Protein AF-A0A7C7KQX8-F1 (afdb_monomer_lite)

Radius of gyration: 14.29 Å; chains: 1; bounding box: 30×28×40 Å

Structure (mmCIF, N/CA/C/O backbone):
data_AF-A0A7C7KQX8-F1
#
_entry.id   AF-A0A7C7KQX8-F1
#
loop_
_atom_site.group_PDB
_atom_site.id
_atom_site.type_symbol
_atom_site.label_atom_id
_atom_site.label_alt_id
_atom_site.label_comp_id
_atom_site.label_asym_id
_atom_site.label_entity_id
_atom_site.label_seq_id
_atom_site.pdbx_PDB_ins_code
_atom_site.Cartn_x
_atom_site.Cartn_y
_atom_site.Cartn_z
_atom_site.occupancy
_atom_site.B_iso_or_equiv
_atom_site.auth_seq_id
_atom_site.auth_comp_id
_atom_site.auth_asym_id
_atom_site.auth_atom_id
_atom_site.pdbx_PDB_model_num
ATOM 1 N N . MET A 1 1 ? -3.783 2.609 -27.628 1.00 43.75 1 MET A N 1
ATOM 2 C CA . MET A 1 1 ? -4.222 3.128 -26.311 1.00 43.75 1 MET A CA 1
ATOM 3 C C . MET A 1 1 ? -4.100 4.638 -26.323 1.00 43.75 1 MET A C 1
ATOM 5 O O . MET A 1 1 ? -3.074 5.130 -26.785 1.00 43.75 1 MET A O 1
ATOM 9 N N . LYS A 1 2 ? -5.140 5.367 -25.897 1.00 36.69 2 LYS A N 1
ATOM 10 C CA . LYS A 1 2 ? -5.068 6.829 -25.771 1.00 36.69 2 LYS A CA 1
ATOM 11 C C . LYS A 1 2 ? -4.200 7.189 -24.564 1.00 36.69 2 LYS A C 1
ATOM 13 O O . LYS A 1 2 ? -4.171 6.477 -23.566 1.00 36.69 2 LYS A O 1
ATOM 18 N N . ILE A 1 3 ? -3.452 8.279 -24.680 1.00 39.28 3 ILE A N 1
ATOM 19 C CA . ILE A 1 3 ? -2.629 8.821 -23.598 1.00 39.28 3 ILE A CA 1
ATOM 20 C C . ILE A 1 3 ? -3.569 9.263 -22.467 1.00 39.28 3 ILE A C 1
ATOM 22 O O . ILE A 1 3 ? -4.377 10.156 -22.694 1.00 39.28 3 ILE A O 1
ATOM 26 N N . GLY A 1 4 ? -3.455 8.661 -21.280 1.00 42.09 4 GLY A N 1
ATOM 27 C CA . GLY A 1 4 ? -4.175 9.096 -20.075 1.00 42.09 4 GLY A CA 1
ATOM 28 C C . GLY A 1 4 ? -5.328 8.206 -19.595 1.00 42.09 4 GLY A C 1
ATOM 29 O O . GLY A 1 4 ? -5.863 8.500 -18.535 1.00 42.09 4 GLY A O 1
ATOM 30 N N . GLU A 1 5 ? -5.687 7.125 -20.297 1.00 45.97 5 GLU A N 1
ATOM 31 C CA . GLU A 1 5 ? -6.666 6.148 -19.782 1.00 45.97 5 GLU A CA 1
ATOM 32 C C . GLU A 1 5 ? -6.014 5.256 -18.713 1.00 45.97 5 GLU A C 1
ATOM 34 O O . GLU A 1 5 ? -5.076 4.507 -19.008 1.00 45.97 5 GLU A O 1
ATOM 39 N N . GLY A 1 6 ? -6.504 5.331 -17.472 1.00 51.28 6 GLY A N 1
ATOM 40 C CA . GLY A 1 6 ? -6.084 4.463 -16.377 1.00 51.28 6 GLY A CA 1
ATOM 41 C C . GLY A 1 6 ? -7.061 3.298 -16.234 1.00 51.28 6 GLY A C 1
ATOM 42 O O . GLY A 1 6 ? -8.234 3.495 -15.941 1.00 51.28 6 GLY A O 1
ATOM 43 N N . LYS A 1 7 ? -6.601 2.057 -16.415 1.00 55.97 7 LYS A N 1
ATOM 44 C CA . LYS A 1 7 ? -7.416 0.880 -16.075 1.00 55.97 7 LYS A CA 1
ATOM 45 C C . LYS A 1 7 ? -7.220 0.535 -14.606 1.00 55.97 7 LYS A C 1
ATOM 47 O O . LYS A 1 7 ? -6.280 -0.177 -14.283 1.00 55.97 7 LYS A O 1
ATOM 52 N N . GLY A 1 8 ? -8.091 1.047 -13.740 1.00 52.50 8 GLY A N 1
ATOM 53 C CA . GLY A 1 8 ? -8.153 0.633 -12.343 1.00 52.50 8 GLY A CA 1
ATOM 54 C C . GLY A 1 8 ? -8.933 -0.672 -12.202 1.00 52.50 8 GLY A C 1
ATOM 55 O O . GLY A 1 8 ? -9.922 -0.893 -12.889 1.00 52.50 8 GLY A O 1
ATOM 56 N N . PHE A 1 9 ? -8.537 -1.541 -11.283 1.00 57.34 9 PHE A N 1
ATOM 57 C CA . PHE A 1 9 ? -9.327 -2.719 -10.926 1.00 57.34 9 PHE A CA 1
ATOM 58 C C . PHE A 1 9 ? -9.498 -2.727 -9.425 1.00 57.34 9 PHE A C 1
ATOM 60 O O . PHE A 1 9 ? -8.543 -3.042 -8.732 1.00 57.34 9 PHE A O 1
ATOM 67 N N . MET A 1 10 ? -10.688 -2.399 -8.928 1.00 54.44 10 MET A N 1
ATOM 6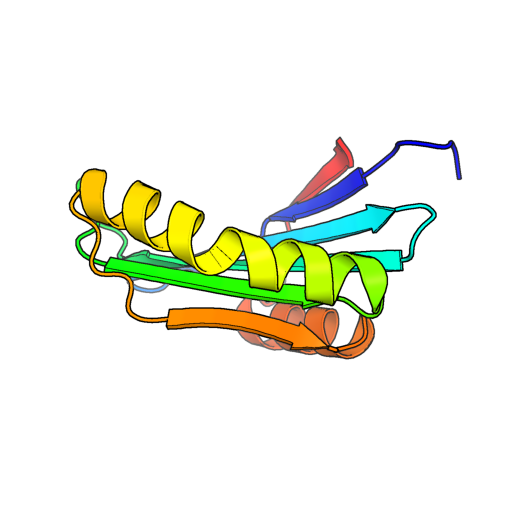8 C CA . MET A 1 10 ? -10.978 -2.524 -7.505 1.00 54.44 10 MET A CA 1
ATOM 69 C C . MET A 1 10 ? -11.529 -3.920 -7.248 1.00 54.44 10 MET A C 1
ATOM 71 O O . MET A 1 10 ? -12.624 -4.266 -7.685 1.00 54.44 10 MET A O 1
ATOM 75 N N . GLY A 1 11 ? -10.764 -4.727 -6.526 1.00 56.59 11 GLY A N 1
ATOM 76 C CA . GLY A 1 11 ? -11.282 -5.942 -5.916 1.00 56.59 11 GLY A CA 1
ATOM 77 C C . GLY A 1 11 ? -11.462 -5.737 -4.425 1.00 56.59 11 GLY A C 1
ATOM 78 O O . GLY A 1 11 ? -10.576 -5.175 -3.788 1.00 56.59 11 GLY A O 1
ATOM 79 N N . ILE A 1 12 ? -12.594 -6.198 -3.893 1.00 57.03 12 ILE A N 1
ATOM 80 C CA . ILE A 1 12 ? -12.946 -6.123 -2.473 1.00 57.03 12 ILE A CA 1
ATOM 81 C C . ILE A 1 12 ? -13.019 -7.552 -1.930 1.00 57.03 12 ILE A C 1
ATOM 83 O O . ILE A 1 12 ? -13.838 -8.346 -2.386 1.00 57.03 12 ILE A O 1
ATOM 87 N N . SER A 1 13 ? -12.193 -7.890 -0.938 1.00 58.09 13 SER A N 1
ATOM 88 C CA . SER A 1 13 ? -12.279 -9.191 -0.257 1.00 58.09 13 SER A CA 1
ATOM 89 C C . SER A 1 13 ? -13.391 -9.203 0.809 1.00 58.09 13 SER A C 1
ATOM 91 O O . SER A 1 13 ? -13.638 -8.209 1.499 1.00 58.09 13 SER A O 1
ATOM 93 N N . LEU A 1 14 ? -14.088 -10.334 0.971 1.00 54.44 14 LEU A N 1
ATOM 94 C CA . LEU A 1 14 ? -15.274 -10.480 1.837 1.00 54.44 14 LEU A CA 1
ATOM 95 C C . LEU A 1 14 ? -14.969 -10.781 3.323 1.00 54.44 14 LEU A C 1
ATOM 97 O O . LEU A 1 14 ? -15.902 -10.873 4.112 1.00 54.44 14 LEU A O 1
ATOM 101 N N . ARG A 1 15 ? -13.698 -10.842 3.742 1.00 64.94 15 ARG A N 1
ATOM 102 C CA . ARG A 1 15 ? -13.277 -11.111 5.142 1.00 64.94 15 ARG A CA 1
ATOM 103 C C . ARG A 1 15 ? -13.453 -9.895 6.076 1.00 64.94 15 ARG A C 1
ATOM 105 O O . ARG A 1 15 ? -14.077 -8.919 5.685 1.00 64.94 15 ARG A O 1
ATOM 112 N N . GLU A 1 16 ? -12.889 -9.918 7.287 1.00 76.94 16 GLU A N 1
ATOM 113 C CA . GLU A 1 16 ? -12.933 -8.810 8.274 1.00 76.94 16 GLU A CA 1
ATOM 114 C C . GLU A 1 16 ? -12.127 -7.553 7.881 1.00 76.94 16 GLU A C 1
ATOM 116 O O . GLU A 1 16 ? -12.101 -6.564 8.613 1.00 76.94 16 GLU A O 1
ATOM 121 N N . VAL A 1 17 ? -11.482 -7.559 6.712 1.00 81.25 17 VAL A N 1
ATOM 122 C CA . VAL A 1 17 ? -10.713 -6.433 6.166 1.00 81.25 17 VAL A CA 1
ATOM 123 C C . VAL A 1 17 ? -11.226 -6.048 4.778 1.00 81.25 17 VAL A C 1
ATOM 125 O O . VAL A 1 17 ? -11.540 -6.906 3.952 1.00 81.25 17 VAL A O 1
ATOM 128 N N . PHE A 1 18 ? -11.328 -4.748 4.518 1.00 81.75 18 PHE A N 1
ATOM 129 C CA . PHE A 1 18 ? -11.369 -4.193 3.177 1.00 81.75 18 PHE A CA 1
ATOM 130 C C . PHE A 1 18 ? -9.976 -4.279 2.573 1.00 81.75 18 PHE A C 1
ATOM 132 O O . PHE A 1 18 ? -9.003 -3.802 3.149 1.00 81.75 18 PHE A O 1
ATOM 139 N N . ARG A 1 19 ? -9.905 -4.867 1.385 1.00 82.69 19 ARG A N 1
ATOM 140 C CA . ARG A 1 19 ? -8.733 -4.793 0.520 1.00 82.69 19 ARG A CA 1
ATOM 141 C C . ARG A 1 19 ? -9.138 -4.037 -0.721 1.00 82.69 19 ARG A C 1
ATOM 143 O O . ARG A 1 19 ? -10.246 -4.240 -1.205 1.00 82.69 19 ARG A O 1
ATOM 150 N N . VAL A 1 20 ? -8.265 -3.164 -1.188 1.00 81.31 20 VAL A N 1
ATOM 151 C CA . VAL A 1 20 ? -8.415 -2.429 -2.435 1.00 81.31 20 VAL A CA 1
ATOM 152 C C . VAL A 1 20 ? -7.128 -2.616 -3.207 1.00 81.31 20 VAL A C 1
ATOM 154 O O . VAL A 1 20 ? -6.036 -2.343 -2.712 1.00 81.31 20 VAL A O 1
ATOM 157 N N . TYR A 1 21 ? -7.283 -3.086 -4.430 1.00 82.38 21 TYR A N 1
ATOM 158 C CA . TYR A 1 21 ? -6.215 -3.162 -5.407 1.00 82.38 21 TYR A CA 1
ATOM 159 C C . TYR A 1 21 ? -6.474 -2.059 -6.428 1.00 82.38 21 TYR A C 1
ATOM 161 O O . TYR A 1 21 ? -7.623 -1.709 -6.683 1.00 82.38 21 TYR A O 1
ATOM 169 N N . ILE A 1 22 ? -5.422 -1.443 -6.950 1.00 82.06 22 ILE A N 1
ATOM 170 C CA . ILE A 1 22 ? -5.513 -0.444 -8.013 1.00 82.06 22 ILE A CA 1
ATOM 171 C C . ILE A 1 22 ? -4.315 -0.670 -8.923 1.00 82.06 22 ILE A C 1
ATOM 173 O O . ILE A 1 22 ? -3.187 -0.451 -8.502 1.00 82.06 22 ILE A O 1
ATOM 177 N N . ALA A 1 23 ? -4.542 -1.099 -10.158 1.00 82.12 23 ALA A N 1
ATOM 178 C CA . ALA A 1 23 ? -3.526 -1.067 -11.205 1.00 82.12 23 ALA A CA 1
ATOM 179 C C . ALA A 1 23 ? -3.637 0.260 -11.966 1.00 82.12 23 ALA A C 1
ATOM 181 O O . ALA A 1 23 ? -4.738 0.734 -12.224 1.00 82.12 23 ALA A O 1
ATOM 182 N N . LEU A 1 24 ? -2.518 0.892 -12.302 1.00 80.25 24 LEU A N 1
ATOM 183 C CA . LEU A 1 24 ? -2.469 2.099 -13.123 1.00 80.25 24 LEU A CA 1
ATOM 184 C C . LEU A 1 24 ? -1.379 1.919 -14.177 1.00 80.25 24 LEU A C 1
ATOM 186 O O . LEU A 1 24 ? -0.206 1.772 -13.840 1.00 80.25 24 LEU A O 1
ATOM 190 N N . HIS A 1 25 ? -1.752 1.992 -15.453 1.00 75.00 25 HIS A N 1
ATOM 191 C CA . HIS A 1 25 ? -0.796 1.949 -16.560 1.00 75.00 25 HIS A CA 1
ATOM 192 C C . HIS A 1 25 ? -0.543 3.369 -17.043 1.00 75.00 25 HIS A C 1
ATOM 194 O O . HIS A 1 25 ? -1.455 4.067 -17.490 1.00 75.00 25 HIS A O 1
ATOM 200 N N . ARG A 1 26 ? 0.705 3.817 -16.934 1.00 71.44 26 ARG A N 1
ATOM 201 C CA . ARG A 1 26 ? 1.151 5.125 -17.413 1.00 71.44 26 ARG A CA 1
ATOM 202 C C . ARG A 1 26 ? 2.120 4.928 -18.571 1.00 71.44 26 ARG A C 1
ATOM 204 O O . ARG A 1 26 ? 2.641 3.841 -18.786 1.00 71.44 26 ARG A O 1
ATOM 211 N N . LYS A 1 27 ? 2.423 6.011 -19.291 1.00 72.56 27 LYS A N 1
ATOM 212 C CA . LYS A 1 27 ? 3.518 5.998 -20.279 1.00 72.56 27 LYS A CA 1
ATOM 213 C C . LYS A 1 27 ? 4.859 5.580 -19.665 1.00 72.56 27 LYS A C 1
ATOM 215 O O . LYS A 1 27 ? 5.697 5.023 -20.356 1.00 72.56 27 LYS A O 1
ATOM 220 N N . GLU A 1 28 ? 5.051 5.905 -18.391 1.00 71.50 28 GLU A N 1
ATOM 221 C CA . GLU A 1 28 ? 6.301 5.736 -17.645 1.00 71.50 28 GLU A CA 1
ATOM 222 C C . GLU A 1 28 ? 6.436 4.353 -16.988 1.00 71.50 28 GLU A C 1
ATOM 224 O O . GLU A 1 28 ? 7.462 4.091 -16.360 1.00 71.50 28 GLU A O 1
ATOM 229 N N . GLY A 1 29 ? 5.411 3.499 -17.102 1.00 82.94 29 GLY A N 1
ATOM 230 C CA . GLY A 1 29 ? 5.376 2.159 -16.517 1.00 82.94 29 GLY A CA 1
ATOM 231 C C . GLY A 1 29 ? 4.089 1.858 -15.748 1.00 82.94 29 GLY A C 1
ATOM 232 O O . GLY A 1 29 ? 3.090 2.588 -15.816 1.00 82.94 29 GLY A O 1
ATOM 233 N N . PHE A 1 30 ? 4.134 0.758 -15.010 1.00 87.19 30 PHE A N 1
ATOM 234 C CA . PHE A 1 30 ? 3.058 0.242 -14.179 1.00 87.19 30 PHE A CA 1
ATOM 235 C C . PHE A 1 30 ? 3.141 0.790 -12.744 1.00 87.19 30 PHE A C 1
ATOM 237 O O . PHE A 1 30 ? 4.222 0.943 -12.169 1.00 87.19 30 PHE A O 1
ATOM 244 N N . LEU A 1 31 ? 1.981 1.062 -12.143 1.00 88.69 31 LEU A N 1
ATOM 245 C CA . LEU A 1 31 ? 1.834 1.355 -10.720 1.00 88.69 31 LEU A CA 1
ATOM 246 C C . LEU A 1 31 ? 0.653 0.571 -10.138 1.00 88.69 31 LEU A C 1
ATOM 248 O O . LEU A 1 31 ? -0.504 0.905 -10.377 1.00 88.69 31 LEU A O 1
ATOM 252 N N . GLY A 1 32 ? 0.959 -0.439 -9.335 1.00 89.62 32 GLY A N 1
ATOM 253 C CA . GLY A 1 32 ? 0.021 -1.147 -8.479 1.00 89.62 32 GLY A CA 1
ATOM 254 C C . GLY A 1 32 ? -0.059 -0.496 -7.101 1.00 89.62 32 GLY A C 1
ATOM 255 O O . GLY A 1 32 ? 0.956 -0.112 -6.521 1.00 89.62 32 GLY A O 1
ATOM 256 N N . VAL A 1 33 ? -1.259 -0.391 -6.545 1.00 90.62 33 VAL A N 1
ATOM 257 C CA . VAL A 1 33 ? -1.500 0.045 -5.170 1.00 90.62 33 VAL A CA 1
ATOM 258 C C . VAL A 1 33 ? -2.345 -1.011 -4.484 1.00 90.62 33 VAL A C 1
ATOM 260 O O . VAL A 1 33 ? -3.428 -1.349 -4.952 1.00 90.62 33 VAL A O 1
ATOM 263 N N . PHE A 1 34 ? -1.840 -1.526 -3.374 1.00 89.50 34 PHE A N 1
ATOM 264 C CA . PHE A 1 34 ? -2.571 -2.384 -2.459 1.00 89.50 34 PHE A CA 1
ATOM 265 C C . PHE A 1 34 ? -2.863 -1.605 -1.184 1.00 89.50 34 PHE A C 1
ATOM 267 O O . PHE A 1 34 ? -1.948 -1.041 -0.583 1.00 89.50 34 PHE A O 1
ATOM 274 N N . ILE A 1 35 ? -4.125 -1.584 -0.773 1.00 90.69 35 ILE A N 1
ATOM 275 C CA . ILE A 1 35 ? -4.581 -0.975 0.472 1.00 90.69 35 ILE A CA 1
ATOM 276 C C . ILE A 1 35 ? -5.362 -2.028 1.246 1.00 90.69 35 ILE A C 1
ATOM 278 O O . ILE A 1 35 ? -6.258 -2.660 0.693 1.00 90.69 35 ILE A O 1
ATOM 282 N N . GLU A 1 36 ? -5.056 -2.189 2.527 1.00 89.44 36 GLU A N 1
ATOM 283 C CA . GLU A 1 36 ? -5.813 -3.037 3.444 1.00 89.44 36 GLU A CA 1
ATOM 284 C C . GLU A 1 36 ? -6.176 -2.255 4.707 1.00 89.44 36 GLU A C 1
ATOM 286 O O . GLU A 1 36 ? -5.327 -1.589 5.303 1.00 89.44 36 GLU A O 1
ATOM 291 N N . ALA A 1 37 ? -7.440 -2.345 5.113 1.00 91.69 37 ALA A N 1
ATOM 292 C CA . ALA A 1 37 ? -7.975 -1.731 6.323 1.00 91.69 37 ALA A CA 1
ATOM 293 C C . ALA A 1 37 ? -9.094 -2.613 6.909 1.00 91.69 37 ALA A C 1
ATOM 295 O O . ALA A 1 37 ? -9.761 -3.323 6.162 1.00 91.69 37 ALA A O 1
ATOM 296 N N . PRO A 1 38 ? -9.351 -2.600 8.221 1.00 89.94 38 PRO A N 1
ATOM 297 C CA . PRO A 1 38 ? -10.420 -3.391 8.830 1.00 89.94 38 PRO A CA 1
ATOM 298 C C . PRO A 1 38 ? -11.819 -2.892 8.441 1.00 89.94 38 PRO A C 1
ATOM 300 O O . PRO A 1 38 ? -12.036 -1.694 8.256 1.00 89.94 38 PRO A O 1
ATOM 303 N N . LYS A 1 39 ? -12.796 -3.808 8.365 1.00 87.06 39 LYS A N 1
ATOM 304 C CA . LYS A 1 39 ? -14.214 -3.499 8.101 1.00 87.06 39 LYS A CA 1
ATOM 305 C C . LYS A 1 39 ? -14.918 -2.959 9.344 1.00 87.06 39 LYS A C 1
ATOM 307 O O . LYS A 1 39 ? -15.812 -3.590 9.900 1.00 87.06 39 LYS A O 1
ATOM 312 N N . LYS A 1 40 ? -14.489 -1.786 9.792 1.00 86.56 40 LYS A N 1
ATOM 313 C CA . LYS A 1 40 ? -15.072 -1.058 10.921 1.00 86.56 40 LYS A CA 1
ATOM 314 C C . LYS A 1 40 ? -15.559 0.303 10.438 1.00 86.56 40 LYS A C 1
ATOM 316 O O . LYS A 1 40 ? -14.984 0.865 9.513 1.00 86.56 40 LYS A O 1
ATOM 321 N N . GLU A 1 41 ? -16.577 0.849 11.100 1.00 85.00 41 GLU A N 1
ATOM 322 C CA . GLU A 1 41 ? -17.054 2.219 10.848 1.00 85.00 41 GLU A CA 1
ATOM 323 C C . GLU A 1 41 ? -15.918 3.247 10.998 1.00 85.00 41 GLU A C 1
ATOM 325 O O . GLU A 1 41 ? -15.817 4.196 10.225 1.00 85.00 41 GLU A O 1
ATOM 330 N N . LYS A 1 42 ? -15.019 3.005 11.960 1.00 87.75 42 LYS A N 1
ATOM 331 C CA . LYS A 1 42 ? -13.764 3.738 12.142 1.00 87.75 42 LYS A CA 1
ATOM 332 C C . LYS A 1 42 ? -12.596 2.750 12.105 1.00 87.75 42 LYS A C 1
ATOM 334 O O . LYS A 1 42 ? -12.384 2.042 13.093 1.00 87.75 42 LYS A O 1
ATOM 339 N N . PRO A 1 43 ? -11.878 2.646 10.976 1.00 90.56 43 PRO A N 1
ATOM 340 C CA . PRO A 1 43 ? -10.681 1.823 10.888 1.00 90.56 43 PRO A CA 1
ATOM 341 C C . PRO A 1 43 ? -9.619 2.306 11.881 1.00 90.56 43 PRO A C 1
ATOM 343 O O . PRO A 1 43 ? -9.409 3.505 12.026 1.00 90.56 43 PRO A O 1
ATOM 346 N N . ASP A 1 44 ? -8.962 1.373 12.563 1.00 92.81 44 ASP A N 1
ATOM 347 C CA . ASP A 1 44 ? -7.889 1.630 13.532 1.00 92.81 44 ASP A CA 1
ATOM 348 C C . ASP A 1 44 ? -6.494 1.455 12.919 1.00 92.81 44 ASP A C 1
ATOM 350 O O . ASP A 1 44 ? -5.531 2.046 13.401 1.00 92.81 44 ASP A O 1
ATOM 354 N N . PHE A 1 45 ? -6.375 0.702 11.822 1.00 95.56 45 PHE A N 1
ATOM 355 C CA . PHE A 1 45 ? -5.117 0.522 11.107 1.00 95.56 45 PHE A CA 1
ATOM 356 C C . PHE A 1 45 ? -5.267 0.603 9.590 1.00 95.56 45 PHE A C 1
ATOM 358 O O . PHE A 1 45 ? -6.351 0.426 9.031 1.00 95.56 45 PHE A O 1
ATOM 365 N N . ILE A 1 46 ? -4.132 0.815 8.924 1.00 95.50 46 ILE A N 1
ATOM 366 C CA . ILE A 1 46 ? -4.016 0.744 7.472 1.00 95.50 46 ILE A CA 1
ATOM 367 C C . ILE A 1 46 ? -2.674 0.137 7.047 1.00 95.50 46 ILE A C 1
ATOM 369 O O . ILE A 1 46 ? -1.620 0.397 7.636 1.00 95.50 46 ILE A O 1
ATOM 373 N N . THR A 1 47 ? -2.723 -0.651 5.980 1.00 94.44 47 THR A N 1
ATOM 374 C CA . THR A 1 47 ? -1.563 -1.105 5.217 1.00 94.44 47 THR A CA 1
ATOM 375 C C . THR A 1 47 ? -1.661 -0.544 3.809 1.00 94.44 47 THR A C 1
ATOM 377 O O . THR A 1 47 ? -2.710 -0.644 3.179 1.00 94.44 47 THR A O 1
ATOM 380 N N . VAL A 1 48 ? -0.568 0.024 3.303 1.00 95.25 48 VAL A N 1
ATOM 381 C CA . VAL A 1 48 ? -0.461 0.509 1.925 1.00 95.25 48 VAL A CA 1
ATOM 382 C C . VAL A 1 48 ? 0.841 -0.003 1.315 1.00 95.25 48 VAL A C 1
ATOM 384 O O . VAL A 1 48 ? 1.919 0.209 1.866 1.00 95.25 48 VAL A O 1
ATOM 387 N N . ILE A 1 49 ? 0.764 -0.675 0.170 1.00 94.81 49 ILE A N 1
ATOM 388 C CA . ILE A 1 49 ? 1.937 -1.168 -0.559 1.00 94.81 49 ILE A CA 1
ATOM 389 C C . ILE A 1 49 ? 1.836 -0.703 -2.006 1.00 94.81 49 ILE A C 1
ATOM 391 O O . ILE A 1 49 ? 0.846 -0.975 -2.685 1.00 94.81 49 ILE A O 1
ATOM 395 N N . PHE A 1 50 ? 2.871 -0.018 -2.480 1.00 94.19 50 PHE A N 1
ATOM 396 C CA . PHE A 1 50 ? 3.000 0.359 -3.882 1.00 94.19 50 PHE A CA 1
ATOM 397 C C . PHE A 1 50 ? 3.877 -0.654 -4.618 1.00 94.19 50 PHE A C 1
ATOM 399 O O . PHE A 1 50 ? 4.911 -1.067 -4.100 1.00 94.19 50 PHE A O 1
ATOM 406 N N . TYR A 1 51 ? 3.497 -1.006 -5.839 1.00 92.94 51 TYR A N 1
ATOM 407 C CA . TYR A 1 51 ? 4.241 -1.874 -6.746 1.00 92.94 51 TYR A CA 1
ATOM 408 C C . TYR A 1 51 ? 4.5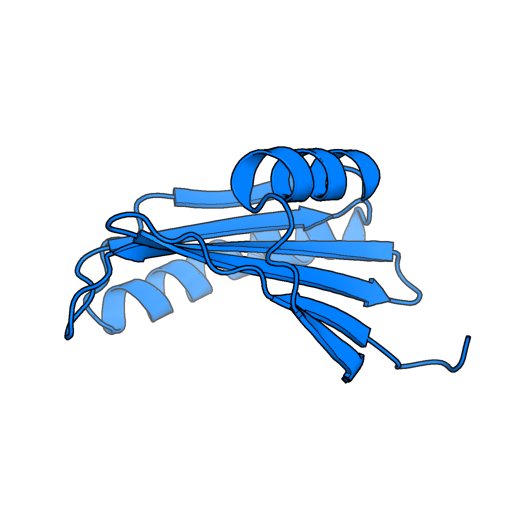17 -1.095 -8.023 1.00 92.94 51 TYR A C 1
ATOM 410 O O . TYR A 1 51 ? 3.598 -0.515 -8.590 1.00 92.94 51 TYR A O 1
ATOM 418 N N . THR A 1 52 ? 5.757 -1.041 -8.487 1.00 93.12 52 THR A N 1
ATOM 419 C CA . THR A 1 52 ? 6.068 -0.380 -9.758 1.00 93.12 52 THR A CA 1
ATOM 420 C C . THR A 1 52 ? 7.312 -0.981 -10.390 1.00 93.12 52 THR A C 1
ATOM 422 O O . THR A 1 52 ? 8.249 -1.357 -9.689 1.00 93.12 52 THR A O 1
ATOM 425 N N . ASP A 1 53 ? 7.331 -1.052 -11.714 1.00 91.88 53 ASP A N 1
ATOM 426 C CA . ASP A 1 53 ? 8.496 -1.437 -12.515 1.00 91.88 53 ASP A CA 1
ATOM 427 C C . ASP A 1 53 ? 9.360 -0.223 -12.907 1.00 91.88 53 ASP A C 1
ATOM 429 O O . ASP A 1 53 ? 10.491 -0.364 -13.373 1.00 91.88 53 ASP A O 1
ATOM 433 N N . SER A 1 54 ? 8.852 0.988 -12.676 1.00 91.81 54 SER A N 1
ATOM 434 C CA . SER A 1 54 ? 9.486 2.248 -13.036 1.00 91.81 54 SER A CA 1
ATOM 435 C C . SER A 1 54 ? 10.417 2.731 -11.926 1.00 91.81 54 SER A C 1
ATOM 437 O O . SER A 1 54 ? 9.967 3.151 -10.857 1.00 91.81 54 SER A O 1
ATOM 439 N N . HIS A 1 55 ? 11.729 2.743 -12.186 1.00 90.62 55 HIS A N 1
ATOM 440 C CA . HIS A 1 55 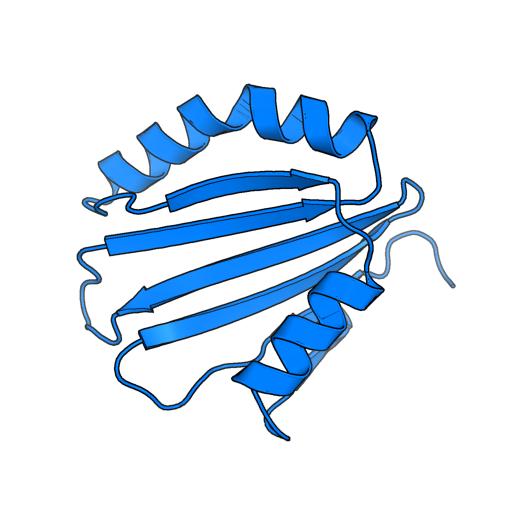? 12.727 3.212 -11.215 1.00 90.62 55 HIS A CA 1
ATOM 441 C C . HIS A 1 55 ? 12.477 4.665 -10.772 1.00 90.62 55 HIS A C 1
ATOM 443 O O . HIS A 1 55 ? 12.541 4.982 -9.586 1.00 90.62 55 HIS A O 1
ATOM 449 N N . THR A 1 56 ? 12.102 5.541 -11.708 1.00 90.50 56 THR A N 1
ATOM 450 C CA . THR A 1 56 ? 11.762 6.939 -11.411 1.00 90.50 56 THR A CA 1
ATOM 451 C C . THR A 1 56 ? 10.543 7.050 -10.493 1.00 90.50 56 THR A C 1
ATOM 453 O O . THR A 1 56 ? 10.557 7.822 -9.532 1.00 90.50 56 THR A O 1
ATOM 456 N N . THR A 1 57 ? 9.490 6.269 -10.756 1.00 90.81 57 THR A N 1
ATOM 457 C CA . THR A 1 57 ? 8.283 6.246 -9.912 1.00 90.81 57 THR A CA 1
ATOM 458 C C . THR A 1 57 ? 8.601 5.701 -8.523 1.00 90.81 57 THR A C 1
ATOM 460 O O . THR A 1 57 ? 8.152 6.264 -7.525 1.00 90.81 57 THR A O 1
ATOM 463 N N . LEU A 1 58 ? 9.422 4.654 -8.455 1.00 93.88 58 LEU A N 1
ATOM 464 C CA . LEU A 1 58 ? 9.858 4.020 -7.218 1.00 93.88 58 LEU A CA 1
ATOM 465 C C . LEU A 1 58 ? 10.578 5.010 -6.295 1.00 93.88 58 LEU A C 1
ATOM 467 O O . LEU A 1 58 ? 10.180 5.167 -5.140 1.00 93.88 58 LEU A O 1
ATOM 471 N N . GLU A 1 59 ? 11.580 5.726 -6.803 1.00 93.75 59 GLU A N 1
ATOM 472 C CA . GLU A 1 59 ? 12.336 6.703 -6.009 1.00 93.75 59 GLU A CA 1
ATOM 473 C C . GLU A 1 59 ? 11.472 7.906 -5.603 1.00 93.75 59 GLU A C 1
ATOM 475 O O . GLU A 1 59 ? 11.507 8.354 -4.452 1.00 93.75 59 GLU A O 1
ATOM 480 N N . ARG A 1 60 ? 10.592 8.373 -6.498 1.00 93.00 60 ARG A N 1
ATOM 481 C CA . ARG A 1 60 ? 9.644 9.448 -6.178 1.00 93.00 60 ARG A CA 1
ATOM 482 C C . ARG A 1 60 ? 8.673 9.045 -5.068 1.00 93.00 60 ARG A C 1
ATOM 484 O O . ARG A 1 60 ? 8.410 9.850 -4.175 1.00 93.00 60 ARG A O 1
ATOM 491 N N . LEU A 1 61 ? 8.130 7.828 -5.103 1.00 93.50 61 LEU A N 1
ATOM 492 C CA . LEU A 1 61 ? 7.227 7.335 -4.062 1.00 93.50 61 LEU A CA 1
ATOM 493 C C . LEU A 1 61 ? 7.961 7.151 -2.732 1.00 93.50 61 LEU A C 1
ATOM 495 O O . LEU A 1 61 ? 7.456 7.617 -1.711 1.00 93.50 61 LEU A O 1
ATOM 499 N N . LYS A 1 62 ? 9.172 6.572 -2.743 1.00 94.50 62 LYS A N 1
ATOM 500 C CA . LYS A 1 62 ? 10.023 6.449 -1.547 1.00 94.50 62 LYS A CA 1
ATOM 501 C C . LYS A 1 62 ? 10.242 7.797 -0.862 1.00 94.50 62 LYS A C 1
ATOM 503 O O . LYS A 1 62 ? 10.035 7.900 0.346 1.00 94.50 62 LYS A O 1
ATOM 508 N N . GLY A 1 63 ? 10.560 8.840 -1.633 1.00 94.38 63 GLY A N 1
ATOM 509 C CA . GLY A 1 63 ? 10.744 10.198 -1.110 1.00 94.38 63 GLY A CA 1
ATOM 510 C C . GLY A 1 63 ? 9.495 10.798 -0.447 1.00 94.38 63 GLY A C 1
ATOM 511 O O . GLY A 1 63 ? 9.612 11.683 0.396 1.00 94.38 63 GLY A O 1
ATOM 512 N N . ASN A 1 64 ? 8.299 10.299 -0.775 1.00 94.94 64 ASN A N 1
ATOM 513 C CA . ASN A 1 64 ? 7.029 10.785 -0.231 1.00 94.94 64 ASN A CA 1
ATOM 514 C C . ASN A 1 64 ? 6.436 9.895 0.876 1.00 94.94 64 ASN A C 1
ATOM 516 O O . ASN A 1 64 ? 5.450 10.293 1.501 1.00 94.94 64 ASN A O 1
ATOM 520 N N . LEU A 1 65 ? 7.025 8.727 1.169 1.00 95.00 65 LEU A N 1
ATOM 521 C CA . LEU A 1 65 ? 6.470 7.786 2.151 1.00 95.00 65 LEU A CA 1
ATOM 522 C C . LEU A 1 65 ? 6.338 8.392 3.547 1.00 95.00 65 LEU A C 1
ATOM 524 O O . LEU A 1 65 ? 5.336 8.157 4.218 1.00 95.00 65 LEU A O 1
ATOM 528 N N . LYS A 1 66 ? 7.317 9.196 3.980 1.00 95.75 66 LYS A N 1
ATOM 529 C CA . LYS A 1 66 ? 7.275 9.849 5.295 1.00 95.75 66 LYS A CA 1
ATOM 530 C C . LYS A 1 66 ? 6.044 10.751 5.428 1.00 95.75 66 LYS A C 1
ATOM 532 O O . LYS A 1 66 ? 5.269 10.594 6.365 1.00 95.75 66 LYS A O 1
ATOM 537 N N . LYS A 1 67 ? 5.822 11.621 4.441 1.00 96.50 67 LYS A N 1
ATOM 538 C CA . LYS A 1 67 ? 4.676 12.539 4.407 1.00 96.50 67 LYS A CA 1
ATOM 539 C C . LYS A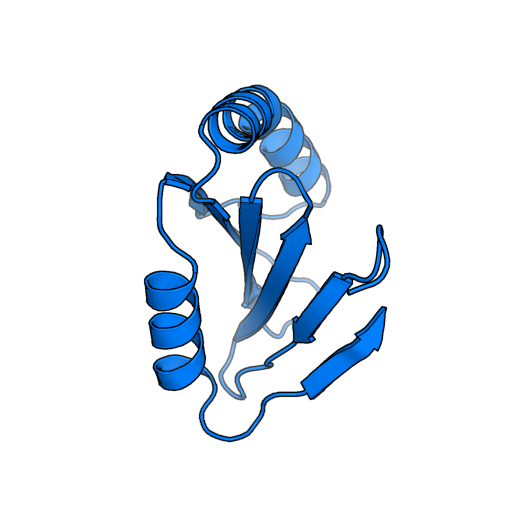 1 67 ? 3.342 11.790 4.346 1.00 96.50 67 LYS A C 1
ATOM 541 O O . LYS A 1 67 ? 2.377 12.188 4.997 1.00 96.50 67 LYS A O 1
ATOM 546 N N . LEU A 1 68 ? 3.280 10.699 3.580 1.00 96.06 68 LEU A N 1
ATOM 547 C CA . LEU A 1 68 ? 2.089 9.854 3.518 1.00 96.06 68 LEU A CA 1
ATOM 548 C C . LEU A 1 68 ? 1.813 9.179 4.868 1.00 96.06 68 LEU A C 1
ATOM 550 O O . LEU A 1 68 ? 0.674 9.198 5.323 1.00 96.06 68 LEU A O 1
ATOM 554 N N . ARG A 1 69 ? 2.843 8.652 5.544 1.00 96.75 69 ARG A N 1
ATOM 555 C CA . ARG A 1 69 ? 2.710 8.082 6.893 1.00 96.75 69 ARG A CA 1
ATOM 556 C C . ARG A 1 69 ? 2.153 9.106 7.876 1.00 96.75 69 ARG A C 1
ATOM 558 O O . ARG A 1 69 ? 1.188 8.803 8.563 1.00 96.75 69 ARG A O 1
ATOM 565 N N . GLU A 1 70 ? 2.719 10.310 7.903 1.00 96.56 70 GLU A N 1
ATOM 566 C CA . GLU A 1 70 ? 2.252 11.406 8.765 1.00 96.56 70 GLU A CA 1
ATOM 567 C C . GLU A 1 70 ? 0.786 11.766 8.483 1.00 96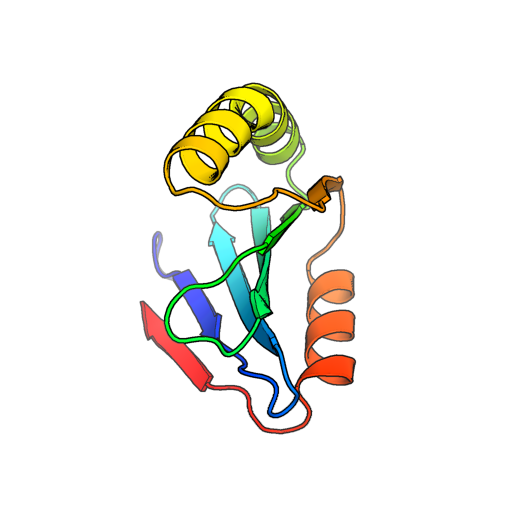.56 70 GLU A C 1
ATOM 569 O O . GLU A 1 70 ? 0.001 11.927 9.415 1.00 96.56 70 GLU A O 1
ATOM 574 N N . SER A 1 71 ? 0.400 11.816 7.204 1.00 96.62 71 SER A N 1
ATOM 575 C CA . SER A 1 71 ? -0.978 12.109 6.788 1.00 96.62 71 SER A CA 1
ATOM 576 C C . SER A 1 71 ? -1.963 11.004 7.178 1.00 96.62 71 SER A C 1
ATOM 578 O O . SER A 1 71 ? -3.105 11.291 7.505 1.00 96.62 71 SER A O 1
ATOM 580 N N . LEU A 1 72 ? -1.551 9.735 7.142 1.00 95.12 72 LEU A N 1
ATOM 581 C CA . LEU A 1 72 ? -2.395 8.618 7.578 1.00 95.12 72 LEU A CA 1
ATOM 582 C C . LEU A 1 72 ? -2.523 8.584 9.105 1.00 95.12 72 LEU A C 1
ATOM 584 O O . LEU A 1 72 ? -3.616 8.395 9.631 1.00 95.12 72 LEU A O 1
ATOM 588 N N . SER A 1 73 ? -1.428 8.822 9.825 1.00 94.44 73 SER A N 1
ATOM 589 C CA . SER A 1 73 ? -1.446 8.864 11.287 1.00 94.44 73 SER A CA 1
ATOM 590 C C . SER A 1 73 ? -2.252 10.042 11.838 1.00 94.44 73 SER A C 1
ATOM 592 O O . SER A 1 73 ? -2.899 9.885 12.871 1.00 94.44 73 SER A O 1
ATOM 594 N N . SER A 1 74 ? -2.295 11.191 11.153 1.00 96.31 74 SER A N 1
ATOM 595 C CA . SER A 1 74 ? -3.150 12.315 11.567 1.00 96.31 74 SER A CA 1
ATOM 596 C C . SER A 1 74 ? -4.650 12.023 11.435 1.00 96.31 74 SER A C 1
ATOM 598 O O . SER A 1 74 ? -5.451 12.654 12.120 1.00 96.31 74 SER A O 1
ATOM 600 N N . LEU A 1 75 ? -5.034 11.032 10.620 1.00 93.56 75 LEU A N 1
ATOM 601 C CA . LEU A 1 75 ? -6.402 10.505 10.548 1.00 93.56 75 LEU A CA 1
ATOM 602 C C . LEU A 1 75 ? -6.716 9.503 11.675 1.00 93.56 75 LEU A C 1
ATOM 604 O O . LEU A 1 75 ? -7.806 8.938 11.701 1.00 93.56 75 LEU A O 1
ATOM 608 N N . GLY A 1 76 ? -5.774 9.266 12.594 1.00 94.00 76 GLY A N 1
ATOM 609 C CA . GLY A 1 76 ? -5.912 8.299 13.682 1.00 94.00 76 GLY A CA 1
ATOM 610 C C . GLY A 1 76 ? -5.633 6.852 13.274 1.00 94.00 76 GLY A C 1
ATOM 611 O O . GLY A 1 76 ? -5.952 5.945 14.037 1.00 94.00 76 GLY A O 1
ATOM 612 N N . LEU A 1 77 ? -5.046 6.621 12.093 1.00 95.25 77 LEU A N 1
ATOM 613 C CA . LEU A 1 77 ? -4.733 5.279 11.604 1.00 95.25 77 LEU A CA 1
ATOM 614 C C . LEU A 1 77 ? -3.340 4.826 12.059 1.00 95.25 77 LEU A C 1
ATOM 616 O O . LEU A 1 77 ? -2.328 5.489 11.803 1.00 95.25 77 LEU A O 1
ATOM 620 N N . GLU A 1 78 ? -3.267 3.635 12.647 1.00 96.62 78 GLU A N 1
ATOM 621 C CA . GLU A 1 78 ? -2.014 2.912 12.839 1.00 96.62 78 GLU A CA 1
ATOM 622 C C . GLU A 1 78 ? -1.491 2.418 11.478 1.00 96.62 78 GLU A C 1
ATOM 624 O O . GLU A 1 78 ? -2.070 1.539 10.834 1.00 96.62 78 GLU A O 1
ATOM 629 N N . VAL A 1 79 ? -0.370 2.975 11.016 1.00 96.69 79 VAL A N 1
ATOM 630 C CA . VAL A 1 79 ? 0.249 2.565 9.747 1.00 96.69 79 VAL A CA 1
ATOM 631 C C . VAL A 1 79 ? 1.113 1.324 9.975 1.00 96.69 79 VAL A C 1
ATOM 633 O O . VAL A 1 79 ? 2.324 1.432 10.210 1.00 96.69 79 VAL A O 1
ATOM 636 N N . ARG A 1 80 ? 0.487 0.146 9.875 1.00 95.44 80 ARG A N 1
ATOM 637 C CA . ARG A 1 80 ? 1.142 -1.160 10.074 1.00 95.44 80 ARG A CA 1
ATOM 638 C C . ARG A 1 80 ? 2.215 -1.431 9.037 1.00 95.44 80 ARG A C 1
ATOM 640 O O . ARG A 1 80 ? 3.300 -1.903 9.366 1.00 95.44 80 ARG A O 1
ATOM 647 N N . LYS A 1 81 ? 1.929 -1.106 7.777 1.00 96.19 81 LYS A N 1
ATOM 648 C CA . LYS A 1 81 ? 2.868 -1.309 6.678 1.00 96.19 81 LYS A CA 1
ATOM 649 C C . LYS A 1 81 ? 2.696 -0.229 5.617 1.00 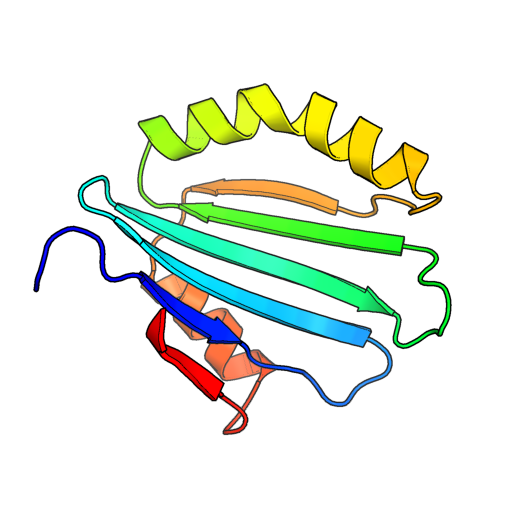96.19 81 LYS A C 1
ATOM 651 O O . LYS A 1 81 ? 1.584 0.064 5.191 1.00 96.19 81 LYS A O 1
ATOM 656 N N . LEU A 1 82 ? 3.812 0.384 5.230 1.00 97.12 82 LEU A N 1
ATOM 657 C CA . LEU A 1 82 ? 3.874 1.409 4.195 1.00 97.12 82 LEU A CA 1
ATOM 658 C C . LEU A 1 82 ? 5.203 1.284 3.453 1.00 97.12 82 LEU A C 1
ATOM 660 O O . LEU A 1 82 ? 6.241 1.649 4.007 1.00 97.12 82 LEU A O 1
ATOM 664 N N . GLU A 1 83 ? 5.173 0.762 2.230 1.00 96.44 83 GLU A N 1
ATOM 665 C CA . GLU A 1 83 ? 6.381 0.514 1.437 1.00 96.44 83 GLU A CA 1
ATOM 666 C C . GLU A 1 83 ? 6.143 0.643 -0.073 1.00 96.44 83 GLU A C 1
ATOM 668 O O . GLU A 1 83 ? 5.007 0.669 -0.549 1.00 96.44 83 GLU A O 1
ATOM 673 N N . VAL A 1 84 ? 7.245 0.710 -0.823 1.00 96.06 84 VAL A N 1
ATOM 674 C CA . VAL A 1 84 ? 7.264 0.715 -2.290 1.00 96.06 84 VAL A CA 1
ATOM 675 C C . VAL A 1 84 ? 8.166 -0.423 -2.749 1.00 96.06 84 VAL A C 1
ATOM 677 O O . VAL A 1 84 ? 9.339 -0.470 -2.376 1.00 96.06 84 VAL A O 1
ATOM 680 N N . LEU A 1 85 ? 7.626 -1.322 -3.564 1.00 94.62 85 LEU A N 1
ATOM 681 C CA . LEU A 1 85 ? 8.309 -2.493 -4.090 1.00 94.62 85 LEU A CA 1
ATOM 682 C C . LEU A 1 85 ? 8.549 -2.340 -5.594 1.00 94.62 85 LEU A C 1
ATOM 684 O O . LEU A 1 85 ? 7.639 -2.007 -6.355 1.00 94.62 85 LEU A O 1
ATOM 688 N N . GLY A 1 86 ? 9.782 -2.618 -6.016 1.00 92.31 86 GLY A N 1
ATOM 689 C CA . GLY A 1 86 ? 10.157 -2.708 -7.425 1.00 92.31 86 GLY A CA 1
ATOM 690 C C . GLY A 1 86 ? 9.732 -4.052 -8.003 1.00 92.31 86 GLY A C 1
ATOM 691 O O . GLY A 1 86 ? 10.495 -5.010 -7.909 1.00 92.31 86 GLY A O 1
ATOM 692 N N . ARG A 1 87 ? 8.511 -4.151 -8.528 1.00 89.75 87 ARG A N 1
ATOM 693 C CA . ARG A 1 87 ? 7.933 -5.396 -9.060 1.00 89.75 87 ARG A CA 1
ATOM 694 C C . ARG A 1 87 ? 7.178 -5.134 -10.349 1.00 89.75 87 ARG A C 1
ATOM 696 O O . ARG A 1 87 ? 6.698 -4.021 -10.565 1.00 89.75 87 ARG A O 1
ATOM 703 N N . LYS A 1 88 ? 7.064 -6.169 -11.178 1.00 86.00 88 LYS A N 1
ATOM 704 C CA . LYS A 1 88 ? 6.347 -6.068 -12.446 1.00 86.00 88 LYS A CA 1
ATOM 705 C C . LYS A 1 88 ? 4.841 -6.233 -12.245 1.00 86.00 88 LYS A C 1
ATOM 707 O O . LYS A 1 88 ? 4.371 -6.651 -11.185 1.00 86.00 88 LYS A O 1
ATOM 712 N N . GLU A 1 89 ? 4.085 -5.888 -13.279 1.00 84.44 89 GLU A N 1
ATOM 713 C CA . GLU A 1 89 ? 2.627 -6.004 -13.299 1.00 84.44 89 GLU A CA 1
ATOM 714 C C . GLU A 1 89 ? 2.149 -7.447 -13.097 1.00 84.44 89 GLU A C 1
ATOM 716 O O . GLU A 1 89 ? 1.132 -7.676 -12.437 1.00 84.44 89 GLU A O 1
ATOM 721 N N . GLU A 1 90 ? 2.883 -8.428 -13.624 1.00 83.81 90 GLU A N 1
ATOM 722 C CA . GLU A 1 90 ? 2.512 -9.839 -13.525 1.00 83.81 90 GLU A CA 1
ATOM 723 C C . GLU A 1 90 ? 2.511 -10.314 -12.066 1.00 83.81 90 GLU A C 1
ATOM 725 O O . GLU A 1 90 ? 1.590 -11.018 -11.650 1.00 83.81 90 GLU A O 1
ATOM 730 N N . ASP A 1 91 ? 3.474 -9.847 -11.261 1.00 82.06 91 ASP A N 1
ATOM 731 C CA . ASP A 1 91 ? 3.552 -10.155 -9.828 1.00 82.06 91 ASP A CA 1
ATOM 732 C C . ASP A 1 91 ? 2.335 -9.597 -9.072 1.00 82.06 91 ASP A C 1
ATOM 734 O O . ASP A 1 91 ? 1.777 -10.244 -8.184 1.00 82.06 91 ASP A O 1
ATOM 738 N N . PHE A 1 92 ? 1.909 -8.381 -9.427 1.00 81.69 92 PHE A N 1
ATOM 739 C CA . PHE A 1 92 ? 0.744 -7.733 -8.826 1.00 81.69 92 PHE A CA 1
ATOM 740 C C . PHE A 1 92 ? -0.566 -8.414 -9.242 1.00 81.69 92 PHE A C 1
ATOM 742 O O . PHE A 1 92 ? -1.452 -8.625 -8.414 1.00 81.69 92 PHE A O 1
ATOM 749 N N . SER A 1 93 ? -0.670 -8.803 -10.512 1.00 78.19 93 SER A N 1
ATOM 750 C CA . SER A 1 93 ? -1.835 -9.499 -11.066 1.00 78.19 93 SER A CA 1
ATOM 751 C C . SER A 1 93 ? -2.002 -10.902 -10.476 1.00 78.19 93 SER A C 1
ATOM 753 O O . SER A 1 93 ? -3.131 -11.330 -10.222 1.00 78.19 93 SER A O 1
ATOM 755 N N . GLY A 1 94 ? -0.892 -11.596 -10.197 1.00 77.50 94 GLY A N 1
ATOM 756 C CA . GLY A 1 94 ? -0.886 -12.864 -9.464 1.00 77.50 94 GLY A CA 1
ATOM 757 C C . GLY A 1 94 ? -1.471 -12.713 -8.058 1.00 77.50 94 GLY A C 1
ATOM 758 O O . GLY A 1 94 ? -2.449 -13.384 -7.732 1.00 77.50 94 GLY A O 1
ATOM 759 N N . LEU A 1 95 ? -0.964 -11.746 -7.279 1.00 74.75 95 LEU A N 1
ATOM 760 C CA . LEU A 1 95 ? -1.478 -11.434 -5.934 1.00 74.75 95 LEU A CA 1
ATOM 761 C C . LEU A 1 95 ? -2.973 -11.084 -5.941 1.00 74.75 95 LEU A C 1
ATOM 763 O O . LEU A 1 95 ? -3.722 -11.517 -5.069 1.00 74.75 95 LEU A O 1
ATOM 767 N N . MET A 1 96 ? -3.421 -10.300 -6.925 1.00 75.12 96 MET A N 1
ATOM 768 C CA . MET A 1 96 ? -4.839 -9.968 -7.085 1.00 75.12 96 MET A CA 1
ATOM 769 C C . MET A 1 96 ? -5.695 -11.209 -7.342 1.00 75.12 96 MET A C 1
ATOM 771 O O . MET A 1 96 ? -6.757 -11.354 -6.739 1.00 75.12 96 MET A O 1
ATOM 775 N N . SER A 1 97 ? -5.244 -12.087 -8.237 1.00 73.00 97 SER A N 1
ATOM 776 C CA . SER A 1 97 ? -6.000 -13.273 -8.650 1.00 73.00 97 SER A CA 1
ATOM 777 C C . SER A 1 97 ? -6.162 -14.274 -7.505 1.00 73.00 97 SER A C 1
ATOM 779 O O . SER A 1 97 ? -7.244 -14.835 -7.333 1.00 73.00 97 SER A O 1
ATOM 781 N N . GLU A 1 98 ? -5.119 -14.453 -6.689 1.00 74.44 98 GLU A N 1
ATOM 782 C CA . GLU A 1 98 ? -5.151 -15.317 -5.503 1.00 74.44 98 GLU A CA 1
ATOM 783 C C . GLU A 1 98 ? -6.098 -14.786 -4.414 1.00 74.44 98 GLU A C 1
ATOM 785 O O . GLU A 1 98 ? -6.842 -15.553 -3.803 1.00 74.44 98 GLU A O 1
ATOM 790 N N . GLU A 1 99 ? -6.107 -13.471 -4.182 1.00 67.56 99 GLU A N 1
ATOM 791 C CA . GLU A 1 99 ? -6.810 -12.866 -3.041 1.00 67.56 99 GLU A CA 1
ATOM 792 C C . GLU A 1 99 ? -8.276 -12.494 -3.315 1.00 67.56 99 GLU A C 1
ATOM 794 O O . GLU A 1 99 ? -9.088 -12.419 -2.384 1.00 67.56 99 GLU A O 1
ATOM 799 N N . LEU A 1 100 ? -8.631 -12.221 -4.574 1.00 64.06 100 LEU A N 1
ATOM 800 C CA . LEU A 1 100 ? -9.950 -11.694 -4.948 1.00 64.06 100 LEU A CA 1
ATOM 801 C C . LEU A 1 100 ? -10.881 -12.729 -5.587 1.00 64.06 100 LEU A C 1
ATOM 803 O O . LEU A 1 100 ? -12.094 -12.505 -5.627 1.00 64.06 100 LEU A O 1
ATOM 807 N N . GLY A 1 101 ? -10.353 -13.845 -6.096 1.00 60.16 101 GLY A N 1
ATOM 808 C CA . GLY A 1 101 ? -11.137 -14.763 -6.924 1.00 60.16 101 GLY A CA 1
ATOM 809 C C . GLY A 1 101 ? -11.835 -14.032 -8.087 1.00 60.16 101 GLY A C 1
ATOM 810 O O . GLY A 1 101 ? -11.286 -13.107 -8.681 1.00 60.16 101 GLY A O 1
ATOM 811 N N . SER A 1 102 ? -13.076 -14.408 -8.409 1.00 47.84 102 SER A N 1
ATOM 812 C CA . SER A 1 102 ? -13.860 -13.844 -9.526 1.00 47.84 102 SER A CA 1
ATOM 813 C C . SER A 1 102 ? -14.488 -12.458 -9.268 1.00 47.84 102 SER A C 1
ATOM 815 O O . SER A 1 102 ? -15.215 -11.953 -10.121 1.00 47.84 102 SER A O 1
ATOM 817 N N . GLY A 1 103 ? -14.248 -11.828 -8.111 1.00 51.03 103 GLY A N 1
ATOM 818 C CA . GLY A 1 103 ? -14.876 -10.566 -7.682 1.00 51.03 103 GLY A CA 1
ATOM 819 C C . GLY A 1 103 ? -14.181 -9.283 -8.160 1.00 51.03 103 GLY A C 1
ATOM 820 O O . GLY A 1 103 ? -14.071 -8.325 -7.394 1.00 51.03 103 GLY A O 1
ATOM 821 N N . LEU A 1 104 ? -13.661 -9.262 -9.390 1.00 55.78 104 LEU A N 1
ATOM 822 C CA . LEU A 1 104 ? -12.937 -8.117 -9.956 1.00 55.78 104 LEU A CA 1
ATOM 823 C C . LEU A 1 104 ? -13.902 -7.108 -10.592 1.00 55.78 104 LEU A C 1
ATOM 825 O O . LEU A 1 104 ? -14.530 -7.399 -11.610 1.00 55.78 104 LEU A O 1
ATOM 829 N N . PHE A 1 105 ? -13.968 -5.890 -10.049 1.00 54.47 105 PHE A N 1
ATOM 830 C CA . PHE A 1 105 ? -14.662 -4.779 -10.699 1.00 54.47 105 PHE A CA 1
ATOM 831 C C . PHE A 1 105 ? -13.666 -3.969 -11.530 1.00 54.47 105 PHE A C 1
ATOM 833 O O . PHE A 1 105 ? -12.683 -3.429 -11.019 1.00 54.47 105 PHE A O 1
ATOM 840 N N . ASN A 1 106 ? -13.922 -3.885 -12.833 1.00 52.59 106 ASN A N 1
ATOM 841 C CA . ASN A 1 106 ? -13.108 -3.107 -13.760 1.00 52.59 106 ASN A CA 1
ATOM 842 C C . ASN A 1 106 ? -13.520 -1.627 -13.661 1.00 52.59 106 ASN A C 1
ATOM 844 O O . ASN A 1 106 ? -14.595 -1.247 -14.127 1.00 52.59 106 ASN A O 1
ATOM 848 N N . LEU A 1 107 ? -12.689 -0.802 -13.025 1.00 50.06 107 LEU A N 1
ATOM 849 C CA . LEU A 1 107 ? -12.864 0.645 -12.963 1.00 50.06 107 LEU A CA 1
ATOM 850 C C . LEU A 1 107 ? -12.215 1.255 -14.212 1.00 50.06 107 LEU A C 1
ATOM 852 O O . LEU A 1 107 ? -11.004 1.463 -14.275 1.00 50.06 107 LEU A O 1
ATOM 856 N N . ARG A 1 108 ? -13.026 1.544 -15.231 1.00 44.50 108 ARG A N 1
ATOM 857 C CA . ARG A 1 108 ? -12.581 2.402 -16.337 1.00 44.50 108 ARG A CA 1
ATOM 858 C C . ARG A 1 108 ? -12.623 3.852 -15.854 1.00 44.50 108 ARG A C 1
ATOM 860 O O . ARG A 1 108 ? -13.716 4.336 -15.566 1.00 44.50 108 ARG A O 1
ATOM 867 N N . VAL A 1 109 ? -11.461 4.504 -15.754 1.00 45.62 109 VAL A N 1
ATOM 868 C CA . VAL A 1 109 ? -11.323 5.922 -15.376 1.00 45.62 109 VAL A CA 1
ATOM 869 C C . VAL A 1 109 ? -10.538 6.679 -16.439 1.00 45.62 109 VAL A C 1
ATOM 871 O O . VAL A 1 109 ? -9.472 6.177 -16.872 1.00 45.62 109 VAL A O 1
#

Foldseek 3Di:
DDAPWFWFKFFFFPDQKGWGWTWGQHPQWIKIWIKIFGPDPQTQAIEIEIETQHPVVQVVLVVCQVVVCVVCVVSNHHHPYTHYYNDHPVVSVVVCCVRRPPRIDTDTD

Secondary structure (DSSP, 8-state):
--TT--EEEEE--SSSEEEEEEEEEETTEEEEEEEEEESSSS--EEEEEEEES-HHHHHHHHHHHHHHHHHHHHTT-EEEEEEEEE--HHHHHHHHHHHHTT-EEEEE-

pLDDT: mean 80.17, std 17.18, range [36.69, 97.12]

Sequence (109 aa):
MKIGEGKGFMGISLREVFRVYIALHRKEGFLGVFIEAPKKEKPDFITVIFYTDSHTTLERLKGNLKKLRESLSSLGLEVRKLEVLGRKEEDFSGLMSEELGSGLFNLRV